Protein AF-A0A7W8T2S7-F1 (afdb_monomer)

Secondary structure (DSSP, 8-state):
-HHHHHHHHHHHHHHHHHHHHHHHHHHH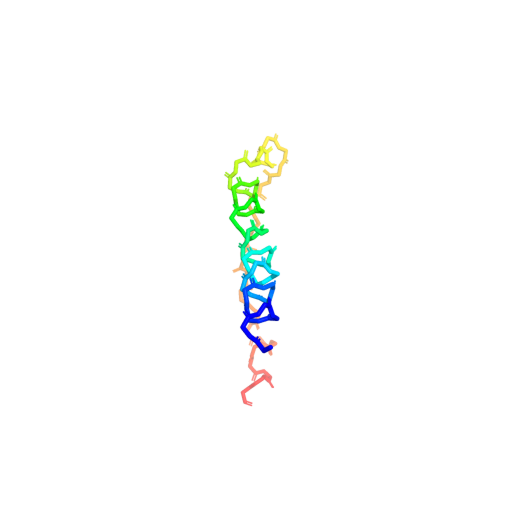--GGGT--PPP----HHHHHTT-

Foldseek 3Di:
DVVVVVVVVVVVVVVVVVVVVVVVCVVPDPPVVPDDDDDDDDDVVVVVVVD

Sequence (51 aa):
MLLNELEQAAAAAGRVAPSHDYLKKTLTARVYDVARETELERAPNLSARLR

Solvent-accessible surface area (backbone atoms only — not comparable to full-atom values): 3338 Å² total; per-residue (Å²): 112,72,66,58,52,55,50,50,50,53,56,50,50,65,67,58,56,54,57,59,57,52,49,52,50,63,77,67,52,74,57,65,84,82,47,74,92,72,88,87,77,83,57,67,77,65,62,60,70,79,108

pLDDT: mean 81.41, std 17.15, range [53.31, 98.0]

Mean predicted aligned error: 11.55 Å

Structure (mmCIF, N/CA/C/O backbone):
data_AF-A0A7W8T2S7-F1
#
_entry.id   AF-A0A7W8T2S7-F1
#
loop_
_atom_site.group_PDB
_atom_site.id
_atom_site.type_symbol
_atom_site.label_atom_id
_atom_site.label_alt_id
_atom_site.label_comp_id
_atom_site.label_asym_id
_atom_site.label_entity_id
_atom_site.label_seq_id
_atom_site.pdbx_PDB_ins_code
_atom_site.Cartn_x
_atom_site.Cartn_y
_atom_site.Cartn_z
_atom_site.occupancy
_atom_site.B_iso_or_equiv
_atom_site.auth_seq_id
_atom_site.auth_comp_id
_atom_site.auth_asym_id
_atom_site.auth_atom_id
_atom_site.pdbx_PDB_model_num
ATOM 1 N N . MET A 1 1 ? 46.083 -11.028 -4.340 1.00 60.91 1 MET A N 1
ATOM 2 C CA . MET A 1 1 ? 45.422 -10.181 -3.321 1.00 60.91 1 MET A CA 1
ATOM 3 C C . MET A 1 1 ? 44.764 -8.951 -3.946 1.00 60.91 1 MET A C 1
ATOM 5 O O . MET A 1 1 ? 43.558 -8.841 -3.828 1.00 60.91 1 MET A O 1
ATOM 9 N N . LEU A 1 2 ? 45.486 -8.115 -4.707 1.00 64.69 2 LEU A N 1
ATOM 10 C CA . LEU A 1 2 ? 44.932 -6.906 -5.360 1.00 64.69 2 LEU A CA 1
ATOM 11 C C . LEU A 1 2 ? 43.851 -7.162 -6.432 1.00 64.69 2 LEU A C 1
ATOM 13 O O . LEU A 1 2 ? 42.948 -6.352 -6.595 1.00 64.69 2 LEU A O 1
ATOM 17 N N . LEU A 1 3 ? 43.911 -8.295 -7.140 1.00 67.00 3 LEU A N 1
ATOM 18 C CA . LEU A 1 3 ? 42.897 -8.658 -8.142 1.00 67.00 3 LEU A CA 1
ATOM 19 C C . LEU A 1 3 ? 41.539 -9.004 -7.506 1.00 67.00 3 LEU A C 1
ATOM 21 O O . LEU A 1 3 ? 40.504 -8.612 -8.028 1.00 67.00 3 LEU A O 1
ATOM 25 N N . ASN A 1 4 ? 41.554 -9.654 -6.338 1.00 67.88 4 ASN A N 1
ATOM 26 C CA . ASN A 1 4 ? 40.344 -10.011 -5.594 1.00 67.88 4 ASN A CA 1
ATOM 27 C C . ASN A 1 4 ? 39.652 -8.767 -5.011 1.00 67.88 4 ASN A C 1
ATOM 29 O O . ASN A 1 4 ? 38.434 -8.699 -4.975 1.00 67.88 4 ASN A O 1
ATOM 33 N N . GLU A 1 5 ? 40.422 -7.763 -4.588 1.00 65.12 5 GLU A N 1
ATOM 34 C CA . GLU A 1 5 ? 39.897 -6.486 -4.080 1.00 65.12 5 GLU A CA 1
ATOM 35 C C . GLU A 1 5 ? 39.148 -5.700 -5.172 1.00 65.12 5 GLU A C 1
ATOM 37 O O . GLU A 1 5 ? 38.055 -5.187 -4.935 1.00 65.12 5 GLU A O 1
ATOM 42 N N . LEU A 1 6 ? 39.698 -5.655 -6.392 1.00 63.94 6 LEU A N 1
ATOM 43 C CA . LEU A 1 6 ? 39.069 -4.993 -7.542 1.00 63.94 6 LEU A CA 1
ATOM 44 C C . LEU A 1 6 ? 37.811 -5.732 -8.021 1.00 63.94 6 LEU A C 1
ATOM 46 O O . LEU A 1 6 ? 36.808 -5.101 -8.357 1.00 63.94 6 LEU A O 1
ATOM 50 N N . GLU A 1 7 ? 37.839 -7.063 -8.005 1.00 65.12 7 GLU A N 1
ATOM 51 C CA . GLU A 1 7 ? 36.692 -7.904 -8.355 1.00 65.12 7 GLU A CA 1
ATOM 52 C C . GLU A 1 7 ? 35.563 -7.787 -7.312 1.00 65.12 7 GLU A C 1
ATOM 54 O O . GLU A 1 7 ? 34.389 -7.651 -7.665 1.00 65.12 7 GLU A O 1
ATOM 59 N N . GLN A 1 8 ? 35.911 -7.714 -6.023 1.00 62.25 8 GLN A N 1
ATOM 60 C CA . GLN A 1 8 ? 34.963 -7.470 -4.932 1.00 62.25 8 GLN A CA 1
ATOM 61 C C . GLN A 1 8 ? 34.370 -6.054 -4.970 1.00 62.25 8 GLN A C 1
ATOM 63 O O . GLN A 1 8 ? 33.181 -5.888 -4.691 1.00 62.25 8 GLN A O 1
ATOM 68 N N . ALA A 1 9 ? 35.143 -5.036 -5.366 1.00 60.56 9 ALA A N 1
ATOM 69 C CA . ALA A 1 9 ? 34.640 -3.675 -5.564 1.00 60.56 9 ALA A CA 1
ATOM 70 C C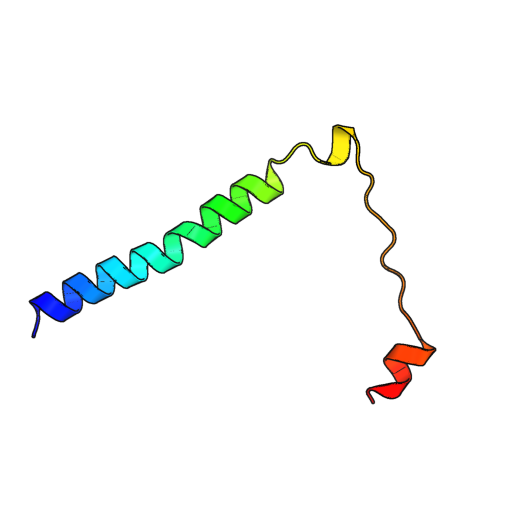 . ALA A 1 9 ? 33.633 -3.592 -6.729 1.00 60.56 9 ALA A C 1
ATOM 72 O O . ALA A 1 9 ? 32.593 -2.943 -6.602 1.00 60.56 9 ALA A O 1
ATOM 73 N N . ALA A 1 10 ? 33.882 -4.306 -7.833 1.00 58.53 10 ALA A N 1
ATOM 74 C CA . ALA A 1 10 ? 32.946 -4.409 -8.954 1.00 58.53 10 ALA A CA 1
ATOM 75 C C . ALA A 1 10 ? 31.669 -5.190 -8.578 1.00 58.53 10 ALA A C 1
ATOM 77 O O . ALA A 1 10 ? 30.557 -4.765 -8.902 1.00 58.53 10 ALA A O 1
ATOM 78 N N . ALA A 1 11 ? 31.801 -6.284 -7.820 1.00 59.34 11 ALA A N 1
ATOM 79 C CA . ALA A 1 11 ? 30.663 -7.037 -7.291 1.00 59.34 11 ALA A CA 1
ATOM 80 C C . ALA A 1 11 ? 29.842 -6.226 -6.267 1.00 59.34 11 ALA A C 1
ATOM 82 O O . ALA A 1 11 ? 28.617 -6.347 -6.219 1.00 59.34 11 ALA A O 1
ATOM 83 N N . ALA A 1 12 ? 30.480 -5.364 -5.468 1.00 57.78 12 ALA A N 1
ATOM 84 C CA . ALA A 1 12 ? 29.801 -4.422 -4.578 1.00 57.78 12 ALA A CA 1
ATOM 85 C C . ALA A 1 12 ? 29.077 -3.309 -5.358 1.00 57.78 12 ALA A C 1
ATOM 87 O O . ALA A 1 12 ? 27.935 -2.990 -5.031 1.00 57.78 12 ALA A O 1
ATOM 88 N N . ALA A 1 13 ? 29.669 -2.783 -6.435 1.00 55.72 13 ALA A N 1
ATOM 89 C CA . ALA A 1 13 ? 29.016 -1.818 -7.324 1.00 55.72 13 ALA A CA 1
ATOM 90 C C . ALA A 1 13 ? 27.765 -2.408 -8.010 1.00 55.72 13 ALA A C 1
ATOM 92 O O . ALA A 1 13 ? 26.734 -1.739 -8.105 1.00 55.72 13 ALA A O 1
ATOM 93 N N . GLY A 1 14 ? 27.803 -3.696 -8.377 1.00 54.28 14 GLY A N 1
ATOM 94 C CA . GLY A 1 14 ? 26.640 -4.446 -8.870 1.00 54.28 14 GLY A CA 1
ATOM 95 C C . GLY A 1 14 ? 25.512 -4.633 -7.842 1.00 54.28 14 GLY A C 1
ATOM 96 O O . GLY A 1 14 ? 24.369 -4.861 -8.229 1.00 54.28 14 GLY A O 1
ATOM 97 N N . ARG A 1 15 ? 25.794 -4.485 -6.538 1.00 55.50 15 ARG A N 1
ATOM 98 C CA . ARG A 1 15 ? 24.787 -4.502 -5.455 1.00 55.50 15 ARG A CA 1
ATOM 99 C C . ARG A 1 15 ? 24.196 -3.121 -5.148 1.00 55.50 15 ARG A C 1
ATOM 101 O O . ARG A 1 15 ? 23.131 -3.057 -4.542 1.00 55.50 15 ARG A O 1
ATOM 108 N N . VAL A 1 16 ? 24.848 -2.032 -5.567 1.00 53.72 16 VAL A N 1
ATOM 109 C CA . VAL A 1 16 ? 24.369 -0.643 -5.385 1.00 53.72 16 VAL A CA 1
ATOM 110 C C . VAL A 1 16 ? 23.536 -0.168 -6.584 1.00 53.72 16 VAL A C 1
ATOM 112 O O . VAL A 1 16 ? 22.591 0.601 -6.414 1.00 53.72 16 VAL A O 1
ATOM 115 N N . ALA A 1 17 ? 23.815 -0.680 -7.785 1.00 53.31 17 ALA A N 1
ATOM 116 C CA . ALA A 1 17 ? 23.061 -0.388 -9.006 1.00 53.31 17 ALA A CA 1
ATOM 117 C C . ALA A 1 17 ? 21.557 -0.785 -9.017 1.00 53.31 17 ALA A C 1
ATOM 119 O O . ALA A 1 17 ? 20.791 -0.087 -9.680 1.00 53.31 17 ALA A O 1
ATOM 120 N N . PRO A 1 18 ? 21.055 -1.805 -8.282 1.00 57.03 18 PRO A N 1
ATOM 121 C CA . PRO A 1 18 ? 19.632 -2.153 -8.329 1.00 57.03 18 PRO A CA 1
ATOM 122 C C . PRO A 1 18 ? 18.733 -1.110 -7.652 1.00 57.03 18 PRO A C 1
ATOM 124 O O . PRO A 1 18 ? 17.570 -0.969 -8.024 1.00 57.03 18 PRO A O 1
ATOM 127 N N . SER A 1 19 ? 19.234 -0.385 -6.644 1.00 61.03 19 SER A N 1
ATOM 128 C CA . SER A 1 19 ? 18.390 0.473 -5.798 1.00 61.03 19 SER A CA 1
ATOM 129 C C . SER A 1 19 ? 17.827 1.675 -6.557 1.00 61.03 19 SER A C 1
ATOM 131 O O . SER A 1 19 ? 16.654 2.012 -6.396 1.00 61.03 19 SER A O 1
ATOM 133 N N . HIS A 1 20 ? 18.630 2.279 -7.434 1.00 79.62 20 HIS A N 1
ATOM 134 C CA . HIS A 1 20 ? 18.226 3.453 -8.204 1.00 79.62 20 HIS A CA 1
ATOM 135 C C . HIS A 1 20 ? 17.272 3.092 -9.343 1.00 79.62 20 HIS A C 1
ATOM 137 O O . HIS A 1 20 ? 16.322 3.831 -9.598 1.00 79.62 20 HIS A O 1
ATOM 143 N N . ASP A 1 21 ? 17.466 1.936 -9.979 1.00 86.25 21 ASP A N 1
ATOM 144 C CA . ASP A 1 21 ? 16.574 1.464 -11.038 1.00 86.25 21 ASP A CA 1
ATOM 145 C C . ASP A 1 21 ? 15.188 1.117 -10.497 1.00 86.25 21 ASP A C 1
ATOM 147 O O . ASP A 1 21 ? 14.177 1.478 -11.104 1.00 86.25 21 ASP A O 1
ATOM 151 N N . TYR A 1 22 ? 15.119 0.458 -9.336 1.00 89.31 22 TYR A N 1
ATOM 152 C CA . TYR A 1 22 ? 13.845 0.188 -8.672 1.00 89.31 22 TYR A CA 1
ATOM 153 C C . TYR A 1 22 ? 13.174 1.469 -8.183 1.00 89.31 22 TYR A C 1
ATOM 155 O O . TYR A 1 22 ? 11.987 1.653 -8.438 1.00 89.31 22 TYR A O 1
ATOM 163 N N . LEU A 1 23 ? 13.918 2.387 -7.560 1.00 89.94 23 LEU A N 1
ATOM 164 C CA . LEU A 1 23 ? 13.380 3.680 -7.137 1.00 89.94 23 LEU A CA 1
ATOM 165 C C . LEU A 1 23 ? 12.79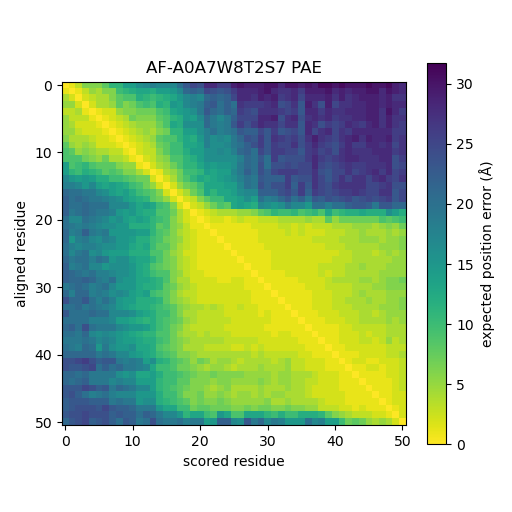5 4.458 -8.322 1.00 89.94 23 LEU A C 1
ATOM 167 O O . LEU A 1 23 ? 11.657 4.923 -8.261 1.00 89.94 23 LEU A O 1
ATOM 171 N N . LYS A 1 24 ? 13.540 4.547 -9.429 1.00 93.06 24 LYS A N 1
ATOM 172 C CA . LYS A 1 24 ? 13.087 5.208 -10.657 1.00 93.06 24 LYS A CA 1
ATOM 173 C C . LYS A 1 24 ? 11.819 4.557 -11.205 1.00 93.06 24 LYS A C 1
ATOM 175 O O . LYS A 1 24 ? 10.894 5.274 -11.581 1.00 93.06 24 LYS A O 1
ATOM 180 N N . LYS A 1 25 ? 11.743 3.223 -11.226 1.00 93.62 25 LYS A N 1
ATOM 181 C CA . LYS A 1 25 ? 10.539 2.489 -11.649 1.00 93.62 25 LYS A CA 1
ATOM 182 C C . LYS A 1 25 ? 9.345 2.773 -10.735 1.00 93.62 25 LYS A C 1
ATOM 184 O O . LYS A 1 25 ? 8.274 3.059 -11.254 1.00 93.62 25 LYS A O 1
ATOM 189 N N . THR A 1 26 ? 9.523 2.763 -9.413 1.00 92.88 26 THR A N 1
ATOM 190 C CA . THR A 1 26 ? 8.449 3.055 -8.446 1.00 92.88 26 THR A CA 1
ATOM 191 C C . THR A 1 26 ? 7.906 4.472 -8.612 1.00 92.88 26 THR A C 1
ATOM 193 O O . THR A 1 26 ? 6.696 4.656 -8.677 1.00 92.88 26 THR A O 1
ATOM 196 N N . LEU A 1 27 ? 8.785 5.470 -8.735 1.00 95.44 27 LEU A N 1
ATOM 197 C CA . LEU A 1 27 ? 8.384 6.879 -8.825 1.00 95.44 27 LEU A CA 1
ATOM 198 C C . LEU A 1 27 ? 7.752 7.258 -10.173 1.00 95.44 27 LEU A C 1
ATOM 200 O O . LEU A 1 27 ? 7.007 8.229 -10.244 1.00 95.44 27 LEU A O 1
ATOM 204 N N . THR A 1 28 ? 8.053 6.520 -11.245 1.00 96.38 28 THR A N 1
ATOM 205 C CA . THR A 1 28 ? 7.523 6.785 -12.598 1.00 96.38 28 THR A CA 1
ATOM 206 C C . THR A 1 28 ? 6.338 5.893 -12.974 1.00 96.38 28 THR A C 1
ATOM 208 O O . THR A 1 28 ? 5.775 6.036 -14.060 1.00 96.38 28 THR A O 1
ATOM 211 N N . ALA A 1 29 ? 5.947 4.963 -12.102 1.00 96.50 29 ALA A N 1
ATOM 212 C CA . ALA A 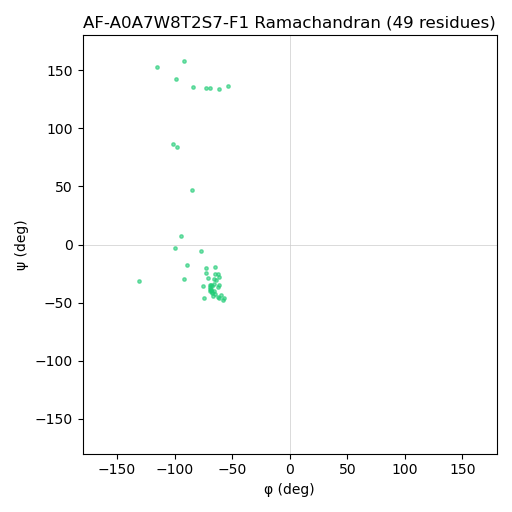1 29 ? 4.857 4.040 -12.369 1.00 96.50 29 ALA A CA 1
ATOM 213 C C . ALA A 1 29 ? 3.503 4.765 -12.394 1.00 96.50 29 ALA A C 1
ATOM 215 O O . ALA A 1 29 ? 3.160 5.523 -11.490 1.00 96.50 29 ALA A O 1
ATOM 216 N N . ARG A 1 30 ? 2.678 4.465 -13.401 1.00 97.19 30 ARG A N 1
ATOM 217 C CA . ARG A 1 30 ? 1.323 5.022 -13.552 1.00 97.19 30 ARG A CA 1
ATOM 218 C C . ARG A 1 30 ? 0.278 4.240 -12.754 1.00 97.19 30 ARG A C 1
ATOM 220 O O . ARG A 1 30 ? -0.761 3.848 -13.272 1.00 97.19 30 ARG A O 1
ATOM 227 N N . VAL A 1 31 ? 0.577 3.952 -11.489 1.00 96.69 31 VAL A N 1
ATOM 228 C CA . VAL A 1 31 ? -0.320 3.163 -10.624 1.00 96.69 31 VAL A CA 1
ATOM 229 C C . VAL A 1 31 ? -1.628 3.899 -10.335 1.00 96.69 31 VAL A C 1
ATOM 231 O O . VAL A 1 31 ? -2.669 3.262 -10.199 1.00 96.69 31 VAL A O 1
ATOM 234 N N . TYR A 1 32 ? -1.594 5.232 -10.319 1.00 97.50 32 TYR A N 1
ATOM 235 C CA . TYR A 1 32 ? -2.751 6.078 -10.023 1.00 97.50 32 TYR A CA 1
ATOM 236 C C . TYR A 1 32 ? -3.753 6.218 -11.173 1.00 97.50 32 TYR A C 1
ATOM 238 O O . TYR A 1 32 ? -4.829 6.771 -10.972 1.00 97.50 32 TYR A O 1
ATOM 246 N N . ASP A 1 33 ? -3.451 5.669 -12.354 1.00 98.00 33 ASP A N 1
ATOM 247 C CA . ASP A 1 33 ? -4.438 5.553 -13.434 1.00 98.00 33 ASP A CA 1
ATOM 248 C C . ASP A 1 33 ? -5.623 4.658 -13.003 1.00 98.00 33 ASP A C 1
ATOM 250 O O . ASP A 1 33 ? -6.728 4.790 -13.524 1.00 98.00 33 ASP A O 1
ATOM 254 N N . VAL A 1 34 ? -5.395 3.745 -12.046 1.00 97.75 34 VAL A N 1
ATOM 255 C CA . VAL A 1 34 ? -6.402 2.800 -11.527 1.00 97.75 34 VAL A CA 1
ATOM 256 C C . VAL A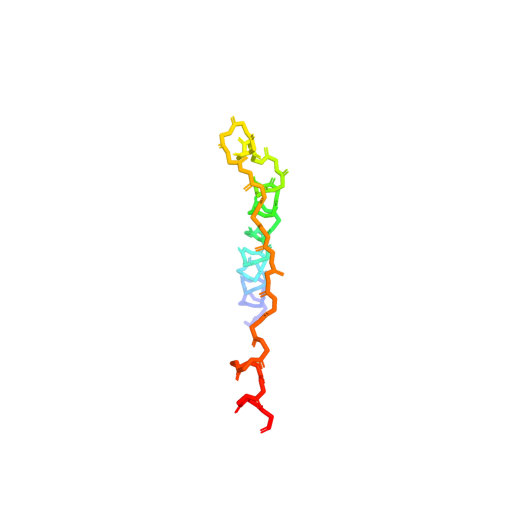 1 34 ? -6.479 2.754 -10.000 1.00 97.75 34 VAL A C 1
ATOM 258 O O . VAL A 1 34 ? -7.546 2.493 -9.446 1.00 97.75 34 VAL A O 1
ATOM 261 N N . ALA A 1 35 ? -5.363 2.973 -9.303 1.0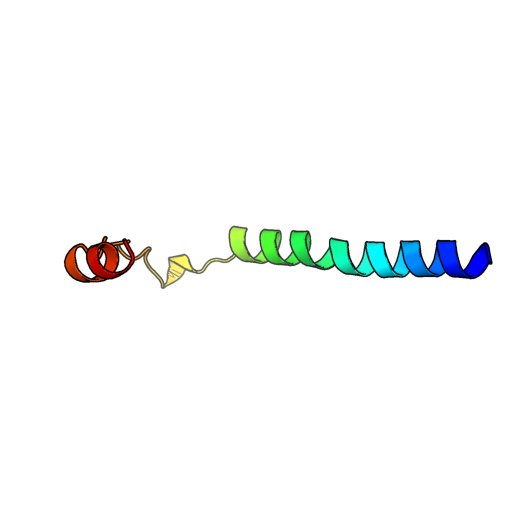0 97.38 35 ALA A N 1
ATOM 262 C CA . ALA A 1 35 ? -5.300 2.948 -7.849 1.00 97.38 35 ALA A CA 1
ATOM 263 C C . ALA A 1 35 ? -5.533 4.343 -7.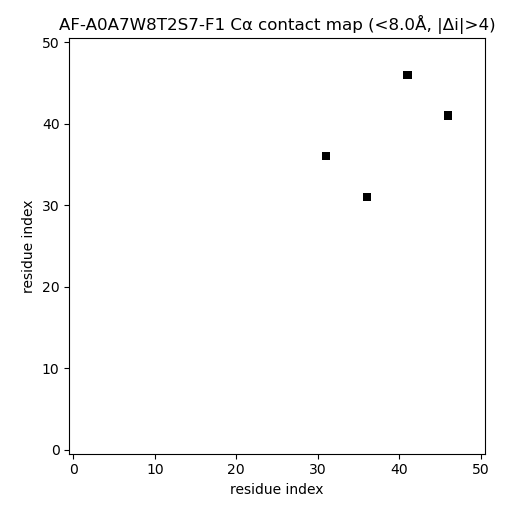259 1.00 97.38 35 ALA A C 1
ATOM 265 O O . ALA A 1 35 ? -5.275 5.363 -7.892 1.00 97.38 35 ALA A O 1
ATOM 266 N N . ARG A 1 36 ? -5.952 4.382 -5.994 1.00 97.81 36 ARG A N 1
ATOM 267 C CA . ARG A 1 36 ? -5.912 5.591 -5.167 1.00 97.81 36 ARG A CA 1
ATOM 268 C C . ARG A 1 36 ? -4.941 5.376 -4.017 1.00 97.81 36 ARG A C 1
ATOM 270 O O . ARG A 1 36 ? -4.772 4.239 -3.573 1.00 97.81 36 ARG A O 1
ATOM 277 N N . GLU A 1 37 ? -4.359 6.454 -3.511 1.00 97.81 37 GLU A N 1
ATOM 278 C CA . GLU A 1 37 ? -3.680 6.410 -2.219 1.00 97.81 37 GLU A CA 1
ATOM 279 C C . GLU A 1 37 ? -4.693 6.044 -1.125 1.00 97.81 37 GLU A C 1
ATOM 281 O O . GLU A 1 37 ? -5.826 6.532 -1.115 1.00 97.81 37 GLU A O 1
ATOM 286 N N . THR A 1 38 ? -4.321 5.109 -0.257 1.00 97.31 38 THR A N 1
ATOM 287 C CA . THR A 1 38 ? -5.172 4.638 0.839 1.00 97.31 38 THR A CA 1
ATOM 288 C C . THR A 1 38 ? -4.776 5.320 2.137 1.00 97.31 38 THR A C 1
ATOM 290 O O . THR A 1 38 ? -3.584 5.470 2.397 1.00 97.31 38 THR A O 1
ATOM 293 N N . GLU A 1 39 ? -5.760 5.646 2.973 1.00 97.69 39 GLU A N 1
ATOM 294 C CA . GLU A 1 39 ? -5.529 6.231 4.295 1.00 97.69 39 GLU A CA 1
ATOM 295 C C . GLU A 1 39 ? -4.560 5.391 5.135 1.00 97.69 39 GLU A C 1
ATOM 297 O O . GLU A 1 39 ? -4.664 4.161 5.205 1.00 97.69 39 GLU A O 1
ATOM 302 N N . LEU A 1 40 ? -3.633 6.070 5.809 1.00 97.69 40 LEU A N 1
ATOM 303 C CA . LEU A 1 40 ? -2.715 5.449 6.754 1.00 97.69 40 LEU A CA 1
ATOM 304 C C . LEU A 1 40 ? -3.193 5.710 8.183 1.00 97.69 40 LEU A C 1
ATOM 306 O O . LEU A 1 40 ? -2.783 6.666 8.844 1.00 97.69 40 LEU A O 1
ATOM 310 N N . GLU A 1 41 ? -4.074 4.840 8.667 1.00 96.25 41 GLU A N 1
ATOM 311 C CA . GLU A 1 41 ? -4.671 4.984 9.991 1.00 96.25 41 GLU A CA 1
ATOM 312 C C . GLU A 1 41 ? -3.786 4.410 11.101 1.00 96.25 41 GLU A C 1
ATOM 314 O O . GLU A 1 41 ? -3.265 3.292 11.040 1.00 96.25 41 GLU A O 1
ATOM 319 N N . ARG A 1 42 ? -3.661 5.172 12.189 1.00 94.62 42 ARG A N 1
ATOM 320 C CA . ARG A 1 42 ? -3.020 4.686 13.409 1.00 94.62 42 ARG A CA 1
ATOM 321 C C . ARG A 1 42 ? -3.939 3.687 14.108 1.00 94.62 42 ARG A C 1
ATOM 323 O O . ARG A 1 42 ? -5.097 3.992 14.360 1.00 94.62 42 ARG A O 1
ATOM 330 N N . ALA A 1 43 ? -3.388 2.558 14.554 1.00 96.31 43 ALA A N 1
ATOM 331 C CA . ALA A 1 43 ? -4.112 1.562 15.344 1.00 96.31 43 ALA A CA 1
ATOM 332 C C . ALA A 1 43 ? -3.844 1.735 16.858 1.00 96.31 43 ALA A C 1
ATOM 334 O O . ALA A 1 43 ? -2.976 1.047 17.398 1.00 96.31 43 ALA A O 1
ATOM 335 N N . PRO A 1 4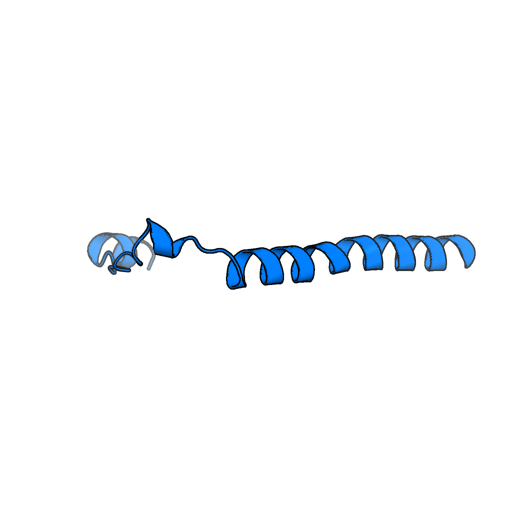4 ? -4.553 2.625 17.586 1.00 94.50 44 PRO A N 1
ATOM 336 C CA . PRO A 1 44 ? -4.173 3.046 18.940 1.00 94.50 44 PRO A CA 1
ATOM 337 C C . PRO A 1 44 ? -4.053 1.886 19.931 1.00 94.50 44 PRO A C 1
ATOM 339 O O . PRO A 1 44 ? -3.051 1.798 20.640 1.00 94.50 44 PRO A O 1
ATOM 342 N N . ASN A 1 45 ? -5.029 0.975 19.937 1.00 95.94 45 ASN A N 1
ATOM 343 C CA . ASN A 1 45 ? -5.056 -0.166 20.853 1.00 95.94 45 ASN A CA 1
ATOM 344 C C . ASN A 1 45 ? -3.951 -1.181 20.540 1.00 95.94 45 ASN A C 1
ATOM 346 O O . ASN A 1 45 ? -3.389 -1.776 21.452 1.00 95.94 45 ASN A O 1
ATOM 350 N N . LEU A 1 46 ? -3.607 -1.367 19.260 1.00 96.06 46 LEU A N 1
ATOM 351 C CA . LEU A 1 46 ? -2.510 -2.251 18.863 1.00 96.06 46 LEU A CA 1
ATOM 352 C C . LEU A 1 46 ? -1.152 -1.615 19.159 1.00 96.06 46 LEU A C 1
ATOM 354 O O . LEU A 1 46 ? -0.297 -2.259 19.756 1.00 96.06 46 LEU A O 1
ATOM 358 N N . SER A 1 47 ? -0.967 -0.342 18.810 1.00 95.12 47 SER A N 1
ATOM 359 C CA . SER A 1 47 ? 0.272 0.392 19.071 1.00 95.12 47 SER A CA 1
ATOM 360 C C . SER A 1 47 ? 0.584 0.500 20.563 1.00 95.12 47 SER A C 1
ATOM 362 O O . SER A 1 47 ? 1.750 0.480 20.942 1.00 95.12 47 SER A O 1
ATOM 364 N N . ALA A 1 48 ? -0.437 0.616 21.417 1.00 95.81 48 ALA A N 1
ATOM 365 C CA . ALA A 1 48 ? -0.254 0.671 22.864 1.00 95.81 48 ALA A CA 1
ATOM 366 C C . ALA A 1 48 ? 0.323 -0.630 23.453 1.00 95.81 48 ALA A C 1
ATOM 368 O O . ALA A 1 48 ? 0.976 -0.568 24.486 1.00 95.81 48 ALA A O 1
ATOM 369 N N . ARG A 1 49 ? 0.132 -1.786 22.796 1.00 95.50 49 ARG A N 1
ATOM 370 C CA . ARG A 1 49 ? 0.621 -3.096 23.274 1.00 95.50 49 ARG A CA 1
ATOM 371 C C . ARG A 1 49 ? 2.132 -3.280 23.160 1.00 95.50 49 ARG A C 1
ATOM 373 O O . ARG A 1 49 ? 2.662 -4.190 23.779 1.00 95.50 49 ARG A O 1
ATOM 380 N N . LEU A 1 50 ? 2.791 -2.489 22.317 1.00 90.50 50 LEU A N 1
ATOM 381 C CA . LEU A 1 50 ? 4.224 -2.609 22.031 1.00 90.50 50 LEU A CA 1
ATOM 382 C C . LEU A 1 50 ? 5.088 -1.687 22.909 1.00 90.50 50 LEU A C 1
ATOM 384 O O . LEU A 1 50 ? 6.272 -1.530 22.623 1.00 90.50 50 LEU A O 1
ATOM 388 N N . ARG A 1 51 ? 4.487 -1.026 23.905 1.00 72.00 51 ARG A N 1
ATOM 389 C CA . ARG A 1 51 ? 5.189 -0.149 24.848 1.00 72.00 51 ARG A CA 1
ATOM 390 C C . ARG A 1 51 ? 5.723 -0.916 26.044 1.00 72.00 51 ARG A C 1
ATOM 392 O O . ARG A 1 51 ? 5.029 -1.859 26.479 1.00 72.00 51 ARG A O 1
#

Rad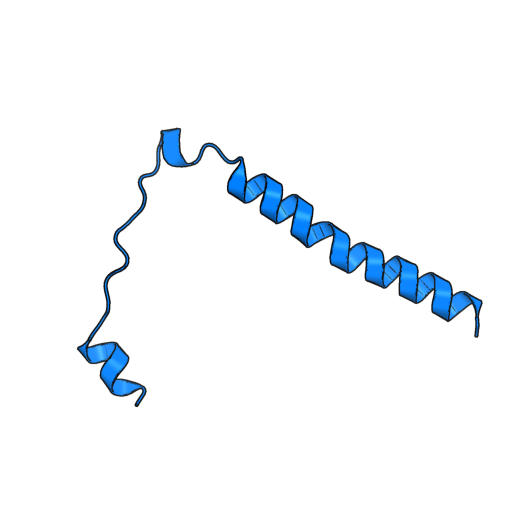ius of gyration: 20.87 Å; Cα contacts (8 Å, |Δi|>4): 2; chains: 1; bounding box: 52×17×38 Å